Protein AF-A0A2B7YBR6-F1 (afdb_monomer_lite)

Radius of gyration: 15.15 Å; chains: 1; bounding box: 40×46×30 Å

Sequence (159 aa):
MTVWESLKPWLDKRSRRIELYAQDIPYWDSDKEVLHKNGITFLDETEALLKVDSETVVISVYSEELPVHEIISEIARPGLLIWDRVADPIYRNPWATPRVKAMIEEYYIKVKEGLRISDSEAFQDIAIYVRKDILFPPYFYQRLVTWFTPSRGGLKRPQ

pLDDT: mean 72.09, std 16.15, range [34.22, 92.19]

Organism: NCBI:txid1447875

Secondary structure (DSSP, 8-state):
--HHHHHHHHHSSSSS--EEEEE--S--HHHHHHHHHTTEEEE-HHHHHHT-STTEEEEE-S--SS-HHHHHHHHT--SEEEEE-TT-TTS--TT--HHHHHHHHHHEEEEEEEE-SSSSGGG-SEEEEEETTS-S-STT--EEEEE----SS--PPP-

Structure (mmCIF, N/CA/C/O backbone):
data_AF-A0A2B7YBR6-F1
#
_entry.id   AF-A0A2B7YBR6-F1
#
loop_
_atom_site.group_PDB
_atom_site.id
_atom_site.type_symbol
_atom_site.label_atom_id
_atom_site.label_alt_id
_atom_site.label_comp_id
_atom_site.label_asym_id
_atom_site.label_entity_id
_atom_site.label_seq_id
_atom_site.pdbx_PDB_ins_code
_atom_site.Cartn_x
_atom_site.Cartn_y
_atom_site.Cartn_z
_atom_site.occupancy
_atom_site.B_iso_or_equiv
_atom_site.auth_seq_id
_atom_site.auth_comp_id
_atom_site.auth_asym_id
_atom_site.auth_atom_id
_atom_site.pdbx_PDB_model_num
ATOM 1 N N . MET A 1 1 ? -6.593 20.009 -5.360 1.00 37.56 1 MET A N 1
ATOM 2 C CA . MET A 1 1 ? -7.268 18.718 -5.586 1.00 37.56 1 MET A CA 1
ATOM 3 C C . MET A 1 1 ? -6.598 17.695 -4.685 1.00 37.56 1 MET A C 1
ATOM 5 O O . MET A 1 1 ? -5.372 17.650 -4.686 1.00 37.56 1 MET A O 1
ATOM 9 N N . THR A 1 2 ? -7.343 16.978 -3.846 1.00 44.38 2 THR A N 1
ATOM 10 C CA . THR A 1 2 ? -6.768 15.981 -2.919 1.00 44.38 2 THR A CA 1
ATOM 11 C C . THR A 1 2 ? -6.652 14.613 -3.594 1.00 44.38 2 THR A C 1
ATOM 13 O O . THR A 1 2 ? -7.372 14.314 -4.548 1.00 44.38 2 THR A O 1
ATOM 16 N N . VAL A 1 3 ? -5.760 13.750 -3.090 1.00 46.59 3 VAL A N 1
ATOM 17 C CA . VAL A 1 3 ? -5.631 12.356 -3.561 1.00 46.59 3 VAL A CA 1
ATOM 18 C C . VAL A 1 3 ? -6.988 11.639 -3.529 1.00 46.59 3 VAL A C 1
ATOM 20 O O . VAL A 1 3 ? -7.339 10.916 -4.459 1.00 46.59 3 VAL A O 1
ATOM 23 N N . TRP A 1 4 ? -7.800 11.930 -2.511 1.00 54.91 4 TRP A N 1
ATOM 24 C CA . TRP A 1 4 ? -9.155 11.412 -2.366 1.00 54.91 4 TRP A CA 1
ATOM 25 C C . TRP A 1 4 ? -10.081 11.759 -3.544 1.00 54.91 4 TRP A C 1
ATOM 27 O O . TRP A 1 4 ? -10.767 10.884 -4.073 1.00 54.91 4 TRP A O 1
ATOM 37 N N . GLU A 1 5 ? -10.072 13.011 -4.007 1.00 56.12 5 GLU A N 1
ATOM 38 C CA . GLU A 1 5 ? -10.899 13.450 -5.143 1.00 56.12 5 GLU A CA 1
ATOM 39 C C . GLU A 1 5 ? -10.538 12.708 -6.437 1.00 56.12 5 GLU A C 1
ATOM 41 O O . GLU A 1 5 ? -11.418 12.409 -7.245 1.00 56.12 5 GLU A O 1
ATOM 46 N N . SER A 1 6 ? -9.263 12.341 -6.597 1.00 52.66 6 SER A N 1
ATOM 47 C CA . SER A 1 6 ? -8.775 11.562 -7.743 1.00 52.66 6 SER A CA 1
ATOM 48 C C . SER A 1 6 ? -9.157 10.079 -7.665 1.00 52.66 6 SER A C 1
ATOM 50 O O . SER A 1 6 ? -9.336 9.427 -8.697 1.00 52.66 6 SER A O 1
ATOM 52 N N . LEU A 1 7 ? -9.302 9.537 -6.451 1.00 54.34 7 LEU A N 1
ATOM 53 C CA . LEU A 1 7 ? -9.647 8.132 -6.211 1.00 54.34 7 LEU A CA 1
ATOM 54 C C . LEU A 1 7 ? -11.158 7.874 -6.240 1.00 54.34 7 LEU A C 1
ATOM 56 O O . LEU A 1 7 ? -11.584 6.784 -6.618 1.00 54.34 7 LEU A O 1
ATOM 60 N N . LYS A 1 8 ? -11.981 8.875 -5.912 1.00 62.06 8 LYS A N 1
ATOM 61 C CA . LYS A 1 8 ? -13.444 8.750 -5.815 1.00 62.06 8 LYS A CA 1
ATOM 62 C C . LYS A 1 8 ? -14.115 8.053 -7.019 1.00 62.06 8 LYS A C 1
ATOM 64 O O . LYS A 1 8 ? -14.909 7.143 -6.781 1.00 62.06 8 LYS A O 1
ATOM 69 N N . PRO A 1 9 ? -13.788 8.358 -8.294 1.00 61.75 9 PRO A N 1
ATOM 70 C CA . PRO A 1 9 ? -14.415 7.692 -9.445 1.00 61.75 9 PRO A CA 1
ATOM 71 C C . PRO A 1 9 ? -14.152 6.180 -9.532 1.00 61.75 9 PRO A C 1
ATOM 73 O O . PRO A 1 9 ? -14.904 5.463 -10.196 1.00 61.75 9 PRO A O 1
ATOM 76 N N . TRP A 1 10 ? -13.085 5.704 -8.885 1.00 52.62 10 TRP A N 1
ATOM 77 C CA . TRP A 1 10 ? -12.694 4.296 -8.840 1.00 52.62 10 TRP A CA 1
ATOM 78 C C . TRP A 1 10 ? -13.398 3.534 -7.711 1.00 52.62 10 TRP A C 1
ATOM 80 O O . TRP A 1 10 ? -13.598 2.330 -7.838 1.00 52.62 10 TRP A O 1
ATOM 90 N N . LEU A 1 11 ? -13.813 4.231 -6.647 1.00 58.50 11 LEU A N 1
ATOM 91 C CA . LEU A 1 11 ? -14.411 3.639 -5.443 1.00 58.50 11 LEU A CA 1
ATOM 92 C C . LEU A 1 11 ? -15.951 3.631 -5.464 1.00 58.50 11 LEU A C 1
ATOM 94 O O . LEU A 1 11 ? -16.569 2.778 -4.837 1.00 58.50 11 LEU A O 1
ATOM 98 N N . ASP A 1 12 ? -16.584 4.539 -6.213 1.00 56.09 12 ASP A N 1
ATOM 99 C CA . ASP A 1 12 ? -18.044 4.761 -6.181 1.00 56.09 12 ASP A CA 1
ATOM 100 C C . ASP A 1 12 ? -18.861 3.746 -7.027 1.00 56.09 12 ASP A C 1
ATOM 102 O O . ASP A 1 12 ? -20.092 3.711 -7.004 1.00 56.09 12 ASP A O 1
ATOM 106 N N . LYS A 1 13 ? -18.201 2.876 -7.807 1.00 47.50 13 LYS A N 1
ATOM 107 C CA . LYS A 1 13 ? -18.870 1.929 -8.723 1.00 47.50 13 LYS A CA 1
ATOM 108 C C . L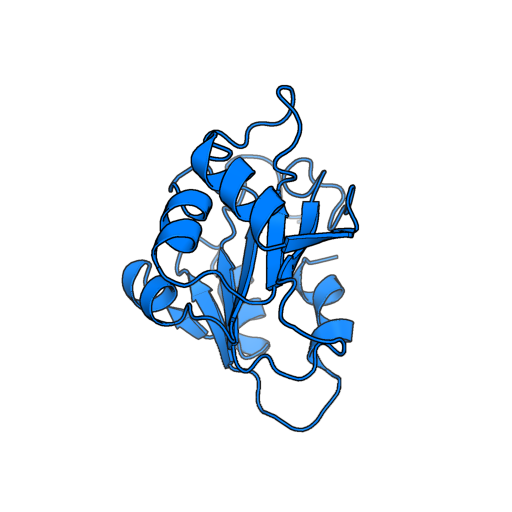YS A 1 13 ? -19.042 0.519 -8.118 1.00 47.50 13 LYS A C 1
ATOM 110 O O . LYS A 1 13 ? -18.340 -0.402 -8.517 1.00 47.50 13 LYS A O 1
ATOM 115 N N . ARG A 1 14 ? -20.133 0.347 -7.346 1.00 49.69 14 ARG A N 1
ATOM 116 C CA . ARG A 1 14 ? -20.987 -0.872 -7.172 1.00 49.69 14 ARG A CA 1
ATOM 117 C C . ARG A 1 14 ? -20.827 -1.779 -5.918 1.00 49.69 14 ARG A C 1
ATOM 119 O O . ARG A 1 14 ? -19.840 -2.468 -5.717 1.00 49.69 14 ARG A O 1
ATOM 126 N N . SER A 1 15 ? -21.944 -1.848 -5.176 1.00 45.00 15 SER A N 1
ATOM 127 C CA . SER A 1 15 ? -22.597 -2.929 -4.387 1.00 45.00 15 SER A CA 1
ATOM 128 C C . SER A 1 15 ? -21.862 -3.838 -3.385 1.00 45.00 15 SER A C 1
ATOM 130 O O . SER A 1 15 ? -22.545 -4.640 -2.746 1.00 45.00 15 SER A O 1
ATOM 132 N N . ARG A 1 16 ? -20.552 -3.731 -3.162 1.00 56.06 16 ARG A N 1
ATOM 133 C CA . ARG A 1 16 ? -19.922 -4.254 -1.932 1.00 56.06 16 ARG A CA 1
ATOM 134 C C . ARG A 1 16 ? -19.317 -3.085 -1.171 1.00 56.06 16 ARG A C 1
ATOM 136 O O . ARG A 1 16 ? -18.679 -2.231 -1.774 1.00 56.06 16 ARG A O 1
ATOM 143 N N . ARG A 1 17 ? -19.579 -3.003 0.138 1.00 67.94 17 ARG A N 1
ATOM 144 C CA . ARG A 1 17 ? -18.935 -2.002 0.998 1.00 67.94 17 ARG A CA 1
ATOM 145 C C . ARG A 1 17 ? -17.442 -2.317 1.002 1.00 67.94 17 ARG A C 1
ATOM 147 O O . ARG A 1 17 ? -17.049 -3.308 1.602 1.00 67.94 17 ARG A O 1
ATOM 154 N N . ILE A 1 18 ? -16.658 -1.523 0.280 1.00 76.25 18 ILE A N 1
ATOM 155 C CA . ILE A 1 18 ? -15.201 -1.587 0.344 1.00 76.25 18 ILE A CA 1
ATOM 156 C C . ILE A 1 18 ? -14.807 -1.017 1.705 1.00 76.25 18 ILE A C 1
ATOM 158 O O . ILE A 1 18 ? -15.218 0.091 2.052 1.00 76.25 18 ILE A O 1
ATOM 162 N N . GLU A 1 19 ? -14.047 -1.777 2.481 1.00 86.38 19 GLU A N 1
ATOM 163 C CA . GLU A 1 19 ? -13.460 -1.279 3.720 1.00 86.38 19 GLU A CA 1
ATOM 164 C C . GLU A 1 19 ? -12.257 -0.397 3.373 1.00 86.38 19 GLU A C 1
ATOM 166 O O . GLU A 1 19 ? -11.372 -0.805 2.615 1.00 86.38 19 GLU A O 1
ATOM 171 N N . LEU A 1 20 ? -12.240 0.829 3.896 1.00 87.75 20 LEU A N 1
ATOM 172 C CA . LEU A 1 20 ? -11.208 1.817 3.601 1.00 87.75 20 LEU A CA 1
ATOM 173 C C . LEU A 1 20 ? -10.379 2.074 4.857 1.00 87.75 20 LEU A C 1
ATOM 175 O O . LEU A 1 20 ? -10.913 2.516 5.876 1.00 87.75 20 LEU A O 1
ATOM 179 N N . TYR A 1 21 ? -9.077 1.835 4.762 1.00 88.38 21 TYR A N 1
ATOM 180 C CA . TYR A 1 21 ? -8.139 1.971 5.867 1.00 88.38 21 TYR A CA 1
ATOM 181 C C . TYR A 1 21 ? -6.989 2.905 5.509 1.00 88.38 21 TYR A C 1
ATOM 183 O O . TYR A 1 21 ? -6.445 2.831 4.406 1.00 88.38 21 TYR A O 1
ATOM 191 N N . ALA A 1 22 ? -6.584 3.741 6.460 1.00 84.38 22 ALA A N 1
ATOM 192 C CA . ALA A 1 22 ? -5.348 4.512 6.404 1.00 84.38 22 ALA A CA 1
ATOM 193 C C . ALA A 1 22 ? -4.522 4.236 7.659 1.00 84.38 22 ALA A C 1
ATOM 195 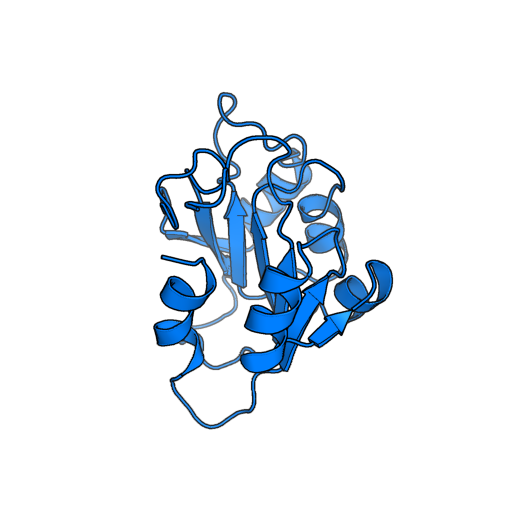O O . ALA A 1 22 ? -5.082 4.131 8.748 1.00 84.38 22 ALA A O 1
ATOM 196 N N . GLN A 1 23 ? -3.201 4.146 7.527 1.00 79.88 23 GLN A N 1
ATOM 197 C CA . GLN A 1 23 ? -2.343 4.139 8.712 1.00 79.88 23 GLN A CA 1
ATOM 198 C C . GLN A 1 23 ? -2.425 5.469 9.459 1.00 79.88 23 GLN A C 1
ATOM 200 O O . GLN A 1 23 ? -2.421 6.518 8.822 1.00 79.88 23 GLN A O 1
ATOM 205 N N . ASP A 1 24 ? -2.435 5.443 10.789 1.00 69.62 24 ASP A N 1
ATOM 206 C CA . ASP A 1 24 ? -2.367 6.630 11.645 1.00 69.62 24 ASP A CA 1
ATOM 207 C C . ASP A 1 24 ? -0.938 7.197 11.732 1.00 69.62 24 ASP A C 1
ATOM 209 O O . ASP A 1 24 ? -0.301 7.259 12.780 1.00 69.62 24 ASP A O 1
ATOM 213 N N . ILE A 1 25 ? -0.412 7.595 10.578 1.00 69.44 25 ILE A N 1
ATOM 214 C CA . ILE A 1 25 ? 0.778 8.445 10.453 1.00 69.44 25 ILE A CA 1
ATOM 215 C C . ILE A 1 25 ? 0.449 9.872 10.948 1.00 69.44 25 ILE A C 1
ATOM 217 O O . ILE A 1 25 ? -0.732 10.199 11.118 1.00 69.44 25 ILE A O 1
ATOM 221 N N . PRO A 1 26 ? 1.433 10.782 11.115 1.00 67.94 26 PRO A N 1
ATOM 222 C CA . PRO A 1 26 ? 1.173 12.175 11.498 1.00 67.94 26 PRO A CA 1
ATOM 223 C C . PRO A 1 26 ? 0.507 12.997 10.373 1.00 67.94 26 PRO A C 1
ATOM 225 O O . PRO A 1 26 ? 1.073 13.957 9.852 1.00 67.94 26 PRO A O 1
ATOM 228 N N . TYR A 1 27 ? -0.719 12.633 9.995 1.00 66.00 27 TYR A N 1
ATOM 229 C CA . TYR A 1 27 ? -1.635 13.497 9.262 1.00 66.00 27 TYR A CA 1
ATOM 230 C C . TYR A 1 27 ? -1.975 14.719 10.109 1.00 66.00 27 TYR A C 1
ATOM 232 O O . TYR A 1 27 ? -2.108 14.627 11.332 1.00 66.00 27 TYR A O 1
ATOM 240 N N . TRP A 1 28 ? -2.203 15.853 9.450 1.00 71.81 28 TRP A N 1
ATOM 241 C CA . TRP A 1 28 ? -2.801 16.998 10.122 1.00 71.81 28 TRP A CA 1
ATOM 242 C C . TRP A 1 28 ? -4.227 16.648 10.553 1.00 71.81 28 TRP A C 1
ATOM 244 O O . TRP A 1 28 ? -4.935 15.953 9.825 1.00 71.81 28 TRP A O 1
ATOM 254 N N . ASP A 1 29 ? -4.695 17.192 11.678 1.00 77.19 29 ASP A N 1
ATOM 255 C CA . ASP A 1 29 ? -6.064 16.950 12.165 1.00 77.19 29 ASP A CA 1
ATOM 256 C C . ASP A 1 29 ? -7.133 17.260 11.104 1.00 77.19 29 ASP A C 1
ATOM 258 O O . ASP A 1 29 ? -8.130 16.553 10.986 1.00 77.19 29 ASP A O 1
ATOM 262 N N . SER A 1 30 ? -6.886 18.268 10.260 1.00 73.94 30 SER A N 1
ATOM 263 C CA . SER A 1 30 ? -7.747 18.601 9.120 1.00 73.94 30 SER A CA 1
ATOM 264 C C . SER A 1 30 ? -7.798 17.501 8.057 1.00 73.94 30 SER A C 1
ATOM 266 O O . SER A 1 30 ? -8.855 17.256 7.483 1.00 73.94 30 SER A O 1
ATOM 268 N N . ASP A 1 31 ? -6.676 16.829 7.792 1.00 73.06 31 ASP A N 1
ATOM 269 C CA . ASP A 1 31 ? -6.631 15.706 6.854 1.00 73.06 31 ASP A CA 1
ATOM 270 C C . ASP A 1 31 ? -7.341 14.496 7.468 1.00 73.06 31 ASP A C 1
ATOM 272 O O . ASP A 1 31 ? -8.145 13.850 6.796 1.00 73.06 31 ASP A O 1
ATOM 276 N N . LYS A 1 32 ? -7.130 14.246 8.771 1.00 77.38 32 LYS A N 1
ATOM 277 C CA . LYS A 1 32 ? -7.841 13.197 9.514 1.00 77.38 32 LYS A CA 1
ATOM 278 C C . LYS A 1 32 ? -9.353 13.391 9.460 1.00 77.38 32 LYS A C 1
ATOM 280 O O . LYS A 1 32 ? -10.083 12.449 9.161 1.00 77.38 32 LYS A O 1
ATOM 285 N N . GLU A 1 33 ? -9.825 14.617 9.674 1.00 80.06 33 GLU A N 1
ATOM 286 C CA . GLU A 1 33 ? -11.247 14.952 9.616 1.00 80.06 33 GLU A CA 1
ATOM 287 C C . GLU A 1 33 ? -11.839 14.706 8.218 1.00 80.06 33 GLU A C 1
ATOM 289 O O . GLU A 1 33 ? -12.920 14.123 8.093 1.00 80.06 33 GLU A O 1
ATOM 294 N N . VAL A 1 34 ? -11.134 15.112 7.156 1.00 78.00 34 VAL A N 1
ATOM 295 C CA . VAL A 1 34 ? -11.575 14.888 5.771 1.00 78.00 34 VAL A CA 1
ATOM 296 C C . VAL A 1 34 ? -11.629 13.397 5.445 1.00 78.00 34 VAL A C 1
ATOM 298 O O . VAL A 1 34 ? -12.630 12.935 4.898 1.00 78.00 34 VAL A O 1
ATOM 301 N N . LEU A 1 35 ? -10.592 12.632 5.787 1.00 80.50 35 LEU A N 1
ATOM 302 C CA . LEU A 1 35 ? -10.534 11.193 5.521 1.00 80.50 35 LEU A CA 1
ATOM 303 C C . LEU A 1 35 ? -11.630 10.444 6.301 1.00 80.50 35 LEU A C 1
ATOM 305 O O . LEU A 1 35 ? -12.362 9.643 5.716 1.00 80.50 35 LEU A O 1
ATOM 309 N N . HIS A 1 36 ? -11.836 10.783 7.577 1.00 82.94 36 HIS A N 1
ATOM 310 C CA . HIS A 1 36 ? -12.888 10.196 8.408 1.00 82.94 36 HIS A CA 1
ATOM 311 C C . HIS A 1 36 ? -14.296 10.487 7.860 1.00 82.94 36 HIS A C 1
ATOM 313 O O . HIS A 1 36 ? -15.122 9.581 7.747 1.00 82.94 36 HIS A O 1
ATOM 319 N N . LYS A 1 37 ? -14.578 11.731 7.434 1.00 82.06 37 LYS A N 1
ATOM 320 C CA . LYS A 1 37 ? -15.857 12.099 6.782 1.00 82.06 37 LYS A CA 1
ATOM 321 C C . LYS A 1 37 ? -16.140 11.296 5.511 1.00 82.06 37 LYS A C 1
ATOM 323 O O . LYS A 1 37 ? -17.291 11.192 5.097 1.00 82.06 37 LYS A O 1
ATOM 328 N N . ASN A 1 38 ? -15.102 10.736 4.901 1.00 80.38 38 ASN A N 1
ATOM 329 C CA . ASN A 1 38 ? -15.179 9.926 3.696 1.00 80.38 38 ASN A CA 1
ATOM 330 C C . ASN A 1 38 ? -15.155 8.410 3.972 1.00 80.38 38 ASN A C 1
ATOM 332 O O . ASN A 1 38 ? -15.020 7.619 3.041 1.00 80.38 38 ASN A O 1
ATOM 336 N N . GLY A 1 39 ? -15.334 7.995 5.231 1.00 84.56 39 GLY A N 1
ATOM 337 C CA . GLY A 1 39 ? -15.473 6.588 5.614 1.00 84.56 39 GLY A CA 1
ATOM 338 C C . GLY A 1 39 ? -14.151 5.830 5.744 1.00 84.56 39 GLY A C 1
ATOM 339 O O . GLY A 1 39 ? -14.167 4.602 5.789 1.00 84.56 39 GLY A O 1
ATOM 340 N N . ILE A 1 40 ? -13.019 6.537 5.800 1.00 84.94 40 ILE A N 1
ATOM 341 C CA . ILE A 1 40 ? -11.709 5.931 6.040 1.00 84.94 40 ILE A CA 1
ATOM 342 C C . ILE A 1 40 ? -11.516 5.735 7.540 1.00 84.94 40 ILE A C 1
ATOM 344 O O . ILE A 1 40 ? -11.648 6.672 8.327 1.00 84.94 40 ILE A O 1
ATOM 348 N N . THR A 1 41 ? -11.178 4.508 7.919 1.00 88.81 41 THR A N 1
ATOM 349 C CA . THR A 1 41 ? -10.821 4.146 9.290 1.00 88.81 41 THR A CA 1
ATOM 350 C C . THR A 1 41 ? -9.310 4.235 9.461 1.00 88.81 41 THR A C 1
ATOM 352 O O . THR A 1 41 ? -8.559 3.644 8.684 1.00 88.81 41 THR A O 1
ATOM 355 N N . PHE A 1 42 ? -8.864 4.974 10.475 1.00 85.94 42 PHE A N 1
ATOM 356 C CA . PHE A 1 42 ? -7.456 5.009 10.855 1.00 85.94 42 PHE A CA 1
ATOM 357 C C . PHE A 1 42 ? -7.113 3.774 11.677 1.00 85.94 42 PHE A C 1
ATOM 359 O O . PHE A 1 42 ? -7.839 3.440 12.611 1.00 85.94 42 PHE A O 1
ATOM 366 N N . LEU A 1 43 ? -6.031 3.105 11.301 1.00 86.00 43 LEU A N 1
ATOM 367 C CA . LEU A 1 43 ? -5.483 1.948 11.997 1.00 86.00 43 LEU A CA 1
ATOM 368 C C . LEU A 1 43 ? -4.066 2.267 12.444 1.00 86.00 43 LEU A C 1
ATOM 370 O O . LEU A 1 43 ? -3.360 3.013 11.758 1.00 86.00 43 LEU A O 1
ATOM 374 N N . ASP A 1 44 ? -3.626 1.673 13.549 1.00 82.31 44 ASP A N 1
ATOM 375 C CA . ASP A 1 44 ? -2.204 1.718 13.865 1.00 82.31 44 ASP A CA 1
ATOM 376 C C . ASP A 1 44 ? -1.371 0.989 12.790 1.00 82.31 44 ASP A C 1
ATOM 378 O O . ASP A 1 44 ? -1.889 0.310 11.891 1.00 82.31 44 ASP A O 1
ATOM 382 N N . GLU A 1 45 ? -0.051 1.172 12.846 1.00 74.69 45 GLU A N 1
ATOM 383 C CA . GLU A 1 45 ? 0.856 0.651 11.826 1.00 74.69 45 GLU A CA 1
ATOM 384 C C . GLU A 1 45 ? 0.733 -0.872 11.648 1.00 74.69 45 GLU A C 1
ATOM 386 O O . GLU A 1 45 ? 0.710 -1.371 10.518 1.00 74.69 45 GLU A O 1
ATOM 391 N N . THR A 1 46 ? 0.596 -1.598 12.760 1.00 80.12 46 THR A N 1
ATOM 392 C CA . THR A 1 46 ? 0.560 -3.063 12.783 1.00 80.12 46 THR A CA 1
ATOM 393 C C . THR A 1 46 ? -0.804 -3.574 12.328 1.00 80.12 46 THR A C 1
ATOM 395 O O . THR A 1 46 ? -0.888 -4.495 11.516 1.00 80.12 46 THR A O 1
ATOM 398 N N . GLU A 1 47 ? -1.883 -2.945 12.785 1.00 85.62 47 GLU A N 1
ATOM 399 C CA . GLU A 1 47 ? -3.252 -3.257 12.390 1.00 85.62 47 GLU A CA 1
ATOM 400 C C . GLU A 1 47 ? -3.472 -3.072 10.887 1.00 85.62 47 GLU A C 1
ATOM 402 O O . GLU A 1 47 ? -4.108 -3.915 10.250 1.00 85.62 47 GLU A O 1
ATOM 407 N N . ALA A 1 48 ? -2.912 -2.015 10.291 1.00 84.44 48 ALA A N 1
ATOM 408 C CA . ALA A 1 48 ? -3.016 -1.787 8.853 1.00 84.44 48 ALA A CA 1
ATOM 409 C C . ALA A 1 48 ? -2.353 -2.906 8.036 1.00 84.44 48 ALA A C 1
ATOM 411 O O . ALA A 1 48 ? -2.912 -3.335 7.024 1.00 84.44 48 ALA A O 1
ATOM 412 N N . LEU A 1 49 ? -1.204 -3.423 8.488 1.00 85.31 49 LEU A N 1
ATOM 413 C CA . LEU A 1 49 ? -0.531 -4.556 7.845 1.00 85.31 49 LEU A CA 1
ATOM 414 C C . LEU A 1 49 ? -1.371 -5.838 7.926 1.00 85.31 49 LEU A C 1
ATOM 416 O O . LEU A 1 49 ? -1.453 -6.573 6.945 1.00 85.31 49 LEU A O 1
ATOM 420 N N . LEU A 1 50 ? -2.070 -6.068 9.043 1.00 89.06 50 LEU A N 1
ATOM 421 C CA . LEU A 1 50 ? -2.970 -7.219 9.210 1.00 89.06 50 LEU A CA 1
ATOM 422 C C . LEU A 1 50 ? -4.196 -7.179 8.283 1.00 89.06 50 LEU A C 1
ATOM 424 O O . LEU A 1 50 ? -4.843 -8.204 8.074 1.00 89.06 50 LEU A O 1
ATOM 428 N N . LYS A 1 51 ? -4.534 -6.014 7.717 1.00 89.94 51 LYS A N 1
ATOM 429 C CA . LYS A 1 51 ? -5.618 -5.869 6.730 1.00 89.94 51 LYS A CA 1
ATOM 430 C C . LYS A 1 51 ? -5.177 -6.132 5.293 1.00 89.94 51 LYS A C 1
ATOM 432 O O . LYS A 1 51 ? -6.027 -6.131 4.395 1.00 89.94 51 LYS A O 1
ATOM 437 N N . VAL A 1 52 ? -3.889 -6.355 5.050 1.00 89.56 52 VAL A N 1
ATOM 438 C CA . VAL A 1 52 ? -3.365 -6.639 3.714 1.00 89.56 52 VAL A CA 1
ATOM 439 C C . VAL A 1 52 ? -3.437 -8.133 3.432 1.00 89.56 52 VAL A C 1
ATOM 441 O O . VAL A 1 52 ? -2.815 -8.933 4.121 1.00 89.56 52 VAL A O 1
ATOM 444 N N . ASP A 1 53 ? -4.149 -8.506 2.374 1.00 90.00 53 ASP A N 1
ATOM 445 C CA . ASP A 1 53 ? -4.071 -9.839 1.785 1.00 90.00 53 ASP A CA 1
ATOM 446 C C . ASP A 1 53 ? -4.205 -9.777 0.256 1.00 90.00 53 ASP A C 1
ATOM 448 O O . ASP A 1 53 ? -4.107 -8.715 -0.367 1.00 90.00 53 ASP A O 1
ATOM 452 N N . SER A 1 54 ? -4.418 -10.936 -0.361 1.00 88.38 54 SER A N 1
ATOM 453 C CA . SER A 1 54 ? -4.536 -11.082 -1.804 1.00 88.38 54 SER A CA 1
ATOM 454 C C . SER A 1 54 ? -5.727 -10.347 -2.438 1.00 88.38 54 SER A C 1
ATOM 456 O O . SER A 1 54 ? -5.690 -10.127 -3.649 1.00 88.38 54 SER A O 1
ATOM 458 N N . GLU A 1 55 ? -6.758 -9.978 -1.669 1.00 86.12 55 GLU A N 1
ATOM 459 C CA . GLU A 1 55 ? -7.961 -9.248 -2.112 1.00 86.12 55 GLU A CA 1
ATOM 460 C C . GLU A 1 55 ? -7.941 -7.763 -1.707 1.00 86.12 55 GLU A C 1
ATOM 462 O O . GLU A 1 55 ? -8.955 -7.059 -1.802 1.00 86.12 55 GLU A O 1
ATOM 467 N N . THR A 1 56 ? -6.783 -7.268 -1.273 1.00 88.62 56 THR A N 1
ATOM 468 C CA . THR A 1 56 ? -6.579 -5.868 -0.910 1.00 88.62 56 THR A CA 1
ATOM 469 C C . THR A 1 56 ? -6.040 -5.061 -2.094 1.00 88.62 56 THR A C 1
ATOM 471 O O . THR A 1 56 ? -5.210 -5.530 -2.878 1.00 88.62 56 THR A O 1
ATOM 474 N N . VAL A 1 57 ? -6.492 -3.811 -2.201 1.00 89.00 57 VAL A N 1
ATOM 475 C CA . VAL A 1 57 ? -5.795 -2.750 -2.931 1.00 89.00 57 VAL A CA 1
ATOM 476 C C . VAL A 1 57 ? -4.882 -2.020 -1.959 1.00 89.00 57 VAL A C 1
ATOM 478 O O . VAL A 1 57 ? -5.337 -1.517 -0.933 1.00 89.00 57 VAL A O 1
ATOM 481 N N . VAL A 1 58 ? -3.602 -1.925 -2.296 1.00 89.06 58 VAL A N 1
ATOM 482 C CA . VAL A 1 58 ? -2.620 -1.181 -1.509 1.00 89.06 58 VAL A CA 1
ATOM 483 C C . VAL A 1 58 ? -2.230 0.085 -2.251 1.00 89.06 58 VAL A C 1
ATOM 485 O O . VAL A 1 58 ? -1.765 0.026 -3.388 1.00 89.06 58 VAL A O 1
ATOM 488 N N . ILE A 1 59 ? -2.346 1.224 -1.575 1.00 86.12 59 ILE A N 1
ATOM 489 C CA . ILE A 1 59 ? -1.764 2.492 -2.015 1.00 86.12 59 ILE A CA 1
ATOM 490 C C . ILE A 1 59 ? -0.605 2.806 -1.079 1.00 86.12 59 ILE A C 1
ATOM 492 O O . ILE A 1 59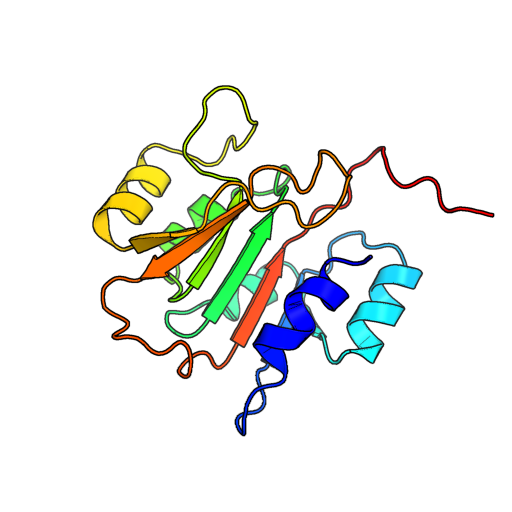 ? -0.810 2.930 0.118 1.00 86.12 59 ILE A O 1
ATOM 496 N N . SER A 1 60 ? 0.613 2.910 -1.594 1.00 82.00 60 SER A N 1
ATOM 497 C CA . SER A 1 60 ? 1.782 3.273 -0.789 1.00 82.00 60 SER A CA 1
ATOM 498 C C . SER A 1 60 ? 2.703 4.145 -1.617 1.00 82.00 60 SER A C 1
ATOM 500 O O . SER A 1 60 ? 3.457 3.649 -2.454 1.00 82.00 60 SER A O 1
ATOM 502 N N . VAL A 1 61 ? 2.581 5.449 -1.403 1.00 75.62 61 VAL A N 1
ATOM 503 C CA . VAL A 1 61 ? 3.325 6.476 -2.131 1.00 75.62 61 VAL A CA 1
ATOM 504 C C . VAL A 1 61 ? 4.045 7.373 -1.139 1.00 75.62 61 VAL A C 1
ATOM 506 O O . VAL A 1 61 ? 3.495 7.718 -0.090 1.00 75.62 61 VAL A O 1
ATOM 509 N N . TYR A 1 62 ? 5.275 7.739 -1.483 1.00 69.38 62 TYR A N 1
ATOM 510 C CA . TYR A 1 62 ? 6.162 8.551 -0.662 1.00 69.38 62 TYR A CA 1
ATOM 511 C C . TYR A 1 62 ? 6.478 7.911 0.706 1.00 69.38 62 TYR A C 1
ATOM 513 O O . TYR A 1 62 ? 6.458 8.575 1.736 1.00 69.38 62 TYR A O 1
ATOM 521 N N . SER A 1 63 ? 6.747 6.602 0.749 1.00 61.88 63 SER A N 1
ATOM 522 C CA . SER A 1 63 ? 7.037 5.890 2.005 1.00 61.88 63 SER A CA 1
ATOM 523 C C . SER A 1 63 ? 8.543 5.870 2.307 1.00 61.88 63 SER A C 1
ATOM 525 O O . SER A 1 63 ? 9.250 4.927 1.961 1.00 61.88 63 SER A O 1
ATOM 527 N N . GLU A 1 64 ? 9.061 6.939 2.923 1.00 60.28 64 GLU A N 1
ATOM 528 C CA . GLU A 1 64 ? 10.483 7.018 3.319 1.00 60.28 64 GLU A CA 1
ATOM 529 C C . GLU A 1 64 ? 10.758 6.369 4.686 1.00 60.28 64 GLU A C 1
ATOM 531 O O . GLU A 1 64 ? 11.853 5.859 4.914 1.00 60.28 64 GLU A O 1
ATOM 536 N N . GLU A 1 65 ? 9.777 6.371 5.593 1.00 62.66 65 GLU A N 1
ATOM 537 C CA . GLU A 1 65 ? 9.997 6.008 7.002 1.00 62.66 65 GLU A CA 1
ATOM 538 C C . GLU A 1 65 ? 9.986 4.489 7.255 1.00 62.66 65 GLU A C 1
ATOM 540 O O . GLU A 1 65 ? 10.577 4.030 8.232 1.00 62.66 65 GLU A O 1
ATOM 545 N N . LEU A 1 66 ? 9.365 3.699 6.371 1.00 70.25 66 LEU A N 1
ATOM 546 C CA . LEU A 1 66 ? 9.186 2.254 6.540 1.00 70.25 66 LEU A CA 1
ATOM 547 C C . LEU A 1 66 ? 9.344 1.504 5.209 1.00 70.25 66 LEU A C 1
ATOM 549 O O . LEU A 1 66 ? 8.895 2.007 4.177 1.00 70.25 66 LEU A O 1
ATOM 553 N N . PRO A 1 67 ? 9.890 0.272 5.211 1.00 79.81 67 PRO A N 1
ATOM 554 C CA . PRO A 1 67 ? 10.030 -0.566 4.021 1.00 79.81 67 PRO A CA 1
ATOM 555 C C . PRO A 1 67 ? 8.698 -1.211 3.610 1.00 79.81 67 PRO A C 1
ATOM 557 O O . PRO A 1 67 ? 8.604 -2.426 3.439 1.00 79.81 67 PRO A O 1
ATOM 560 N N . VAL A 1 68 ? 7.639 -0.410 3.458 1.00 80.50 68 VAL A N 1
ATOM 561 C CA . VAL A 1 68 ? 6.266 -0.885 3.220 1.00 80.50 68 VAL A CA 1
ATOM 562 C C . VAL A 1 68 ? 6.200 -1.802 2.001 1.00 80.50 68 VAL A C 1
ATOM 564 O O . VAL A 1 68 ? 5.537 -2.835 2.040 1.00 80.50 68 VAL A O 1
ATOM 567 N N . HIS A 1 69 ? 6.927 -1.476 0.931 1.00 84.19 69 HIS A N 1
ATOM 568 C CA . HIS A 1 69 ? 6.950 -2.299 -0.281 1.00 84.19 69 HIS A CA 1
ATOM 569 C C . HIS A 1 69 ? 7.599 -3.665 -0.046 1.00 84.19 69 HIS A C 1
ATOM 571 O O . HIS A 1 69 ? 7.098 -4.663 -0.565 1.00 84.19 69 HIS A O 1
ATOM 577 N N . GLU A 1 70 ? 8.655 -3.739 0.772 1.00 84.62 70 GLU A N 1
ATOM 578 C CA . GLU A 1 70 ? 9.270 -5.018 1.142 1.00 84.62 70 GLU A CA 1
ATOM 579 C C . GLU A 1 70 ? 8.337 -5.835 2.032 1.00 84.62 70 GLU A C 1
ATOM 581 O O . GLU A 1 70 ? 8.072 -6.996 1.729 1.00 84.62 70 GLU A O 1
ATOM 586 N N . ILE A 1 71 ? 7.766 -5.227 3.075 1.00 86.25 71 ILE A N 1
ATOM 587 C CA . ILE A 1 71 ? 6.842 -5.910 3.990 1.00 86.25 71 ILE A CA 1
ATOM 588 C C . ILE A 1 71 ? 5.652 -6.477 3.209 1.00 86.25 71 ILE A C 1
ATOM 590 O O . ILE A 1 71 ? 5.338 -7.659 3.319 1.00 86.25 71 ILE A O 1
ATOM 594 N N . ILE A 1 72 ? 5.020 -5.665 2.358 1.00 86.94 72 ILE A N 1
ATOM 595 C CA . ILE A 1 72 ? 3.861 -6.080 1.558 1.00 86.94 72 ILE A CA 1
ATOM 596 C C . ILE A 1 72 ? 4.224 -7.190 0.563 1.00 86.94 72 ILE A C 1
ATOM 598 O O . ILE A 1 72 ? 3.408 -8.090 0.319 1.00 86.94 72 ILE A O 1
ATOM 602 N N . SER A 1 73 ? 5.448 -7.162 0.021 1.00 83.25 73 SER A N 1
ATOM 603 C CA . SER A 1 73 ? 5.949 -8.225 -0.856 1.00 83.25 73 SER A CA 1
ATOM 604 C C . SER A 1 73 ? 6.062 -9.583 -0.157 1.00 83.25 73 SER A C 1
ATOM 606 O O . SER A 1 73 ? 5.872 -10.612 -0.812 1.00 83.25 73 SER A O 1
ATOM 608 N N . GLU A 1 74 ? 6.282 -9.580 1.161 1.00 85.00 74 GLU A N 1
ATOM 609 C CA . GLU A 1 74 ? 6.401 -10.784 1.983 1.00 85.00 74 GLU A CA 1
ATOM 610 C C . GLU A 1 74 ? 5.063 -11.331 2.463 1.00 85.00 74 GLU A C 1
ATOM 612 O O . GLU A 1 74 ? 4.874 -12.546 2.487 1.00 85.00 74 GLU A O 1
ATOM 617 N N . ILE A 1 75 ? 4.140 -10.456 2.865 1.00 87.25 75 ILE A N 1
ATOM 618 C CA . ILE A 1 75 ? 2.970 -10.899 3.635 1.00 87.25 75 ILE A CA 1
ATOM 619 C C . ILE A 1 75 ? 1.800 -11.381 2.772 1.00 87.25 75 ILE A C 1
ATOM 621 O O . ILE A 1 75 ? 1.097 -12.302 3.177 1.00 87.25 75 ILE A O 1
ATOM 625 N N . ALA A 1 76 ? 1.550 -10.766 1.611 1.00 85.00 76 ALA A N 1
ATOM 626 C CA . ALA A 1 76 ? 0.212 -10.854 1.012 1.00 85.00 76 ALA A CA 1
ATOM 627 C C . ALA A 1 76 ? 0.155 -10.889 -0.511 1.00 85.00 76 ALA A C 1
ATOM 629 O O . ALA A 1 76 ? -0.793 -11.450 -1.058 1.00 85.00 76 ALA A O 1
ATOM 630 N N . ARG A 1 77 ? 1.123 -10.263 -1.196 1.00 90.06 77 ARG A N 1
ATOM 631 C CA . ARG A 1 77 ? 1.070 -10.011 -2.650 1.00 90.06 77 ARG A CA 1
ATOM 632 C C . ARG A 1 77 ? -0.323 -9.511 -3.082 1.00 90.06 77 ARG A C 1
ATOM 634 O O . ARG A 1 77 ? -1.052 -10.258 -3.734 1.00 90.06 77 ARG A O 1
ATOM 641 N N . PRO A 1 78 ? -0.714 -8.286 -2.700 1.00 91.12 78 PRO A N 1
ATOM 642 C CA . PRO A 1 78 ? -2.045 -7.732 -2.954 1.00 91.12 78 PRO A CA 1
ATOM 643 C C . PRO A 1 78 ? -2.455 -7.803 -4.421 1.00 91.12 78 PRO A C 1
ATOM 645 O O . PRO A 1 78 ? -1.617 -7.827 -5.312 1.00 91.12 78 PRO A O 1
ATOM 648 N N . GLY A 1 79 ? -3.748 -7.814 -4.722 1.00 88.56 79 GLY A N 1
ATOM 649 C CA . GLY A 1 79 ? -4.138 -7.911 -6.127 1.00 88.56 79 GLY A CA 1
ATOM 650 C C . GLY A 1 79 ? -3.913 -6.622 -6.929 1.00 88.56 79 GLY A C 1
ATOM 651 O O . GLY A 1 79 ? -3.702 -6.684 -8.143 1.00 88.56 79 GLY A O 1
ATOM 652 N N . LEU A 1 80 ? -3.887 -5.462 -6.261 1.00 89.00 80 LEU A N 1
ATOM 653 C CA . LEU A 1 80 ? -3.563 -4.179 -6.885 1.00 89.00 80 LEU A CA 1
ATOM 654 C C . LEU A 1 80 ? -2.616 -3.361 -6.008 1.00 89.00 80 LEU A C 1
ATOM 656 O O . LEU A 1 80 ? -2.856 -3.188 -4.813 1.00 89.00 80 LEU A O 1
ATOM 660 N N . LEU A 1 81 ? -1.573 -2.819 -6.634 1.00 89.00 81 LEU A N 1
ATOM 661 C CA . LEU A 1 81 ? -0.600 -1.925 -6.015 1.00 89.00 81 LEU A CA 1
ATOM 662 C C . LEU A 1 81 ? -0.615 -0.573 -6.734 1.00 89.00 81 LEU A C 1
ATOM 664 O O . LEU A 1 81 ? -0.503 -0.518 -7.959 1.00 89.00 81 LEU A O 1
ATOM 668 N N . ILE A 1 82 ? -0.728 0.513 -5.973 1.00 86.44 82 ILE A N 1
ATOM 669 C CA . ILE A 1 82 ? -0.508 1.890 -6.430 1.00 86.44 82 ILE A CA 1
ATOM 670 C C . ILE A 1 82 ? 0.692 2.426 -5.659 1.00 86.44 82 ILE A C 1
ATOM 672 O O . ILE A 1 82 ? 0.550 2.861 -4.515 1.00 86.44 82 ILE A O 1
ATOM 676 N N . TRP A 1 83 ? 1.870 2.342 -6.268 1.00 85.50 83 TRP A N 1
ATOM 677 C CA . TRP A 1 83 ? 3.153 2.651 -5.631 1.00 85.50 83 TRP A CA 1
ATOM 678 C C . TRP A 1 83 ? 3.933 3.692 -6.426 1.00 85.50 83 TRP A C 1
ATOM 680 O O . TRP A 1 83 ? 3.675 3.886 -7.616 1.00 85.50 83 TRP A O 1
ATOM 690 N N . ASP A 1 84 ? 4.933 4.309 -5.796 1.00 78.75 84 ASP A N 1
ATOM 691 C CA . ASP A 1 84 ? 5.985 5.015 -6.534 1.00 78.75 84 ASP A CA 1
ATOM 692 C C . ASP A 1 84 ? 6.635 4.054 -7.545 1.00 78.75 84 ASP A C 1
ATOM 694 O O . ASP A 1 84 ? 6.817 2.859 -7.270 1.00 78.75 84 ASP A O 1
ATOM 698 N N . ARG A 1 85 ? 6.951 4.538 -8.751 1.00 74.75 85 ARG A N 1
ATOM 699 C CA . ARG A 1 85 ? 7.478 3.696 -9.830 1.00 74.75 85 ARG A CA 1
ATOM 700 C C . ARG A 1 85 ? 8.779 3.019 -9.381 1.00 74.75 85 ARG A C 1
ATOM 702 O O . ARG A 1 85 ? 9.763 3.666 -9.047 1.00 74.75 85 ARG A O 1
ATOM 709 N N . VAL A 1 86 ? 8.815 1.688 -9.460 1.00 66.44 86 VAL A N 1
ATOM 710 C CA . VAL A 1 86 ? 9.919 0.836 -8.964 1.00 66.44 86 VAL A CA 1
ATOM 711 C C . VAL A 1 86 ? 11.118 0.818 -9.948 1.00 66.44 86 VAL A C 1
ATOM 713 O O . VAL A 1 86 ? 11.990 -0.045 -9.881 1.00 66.44 86 VAL A O 1
ATOM 716 N N . ALA A 1 87 ? 11.189 1.7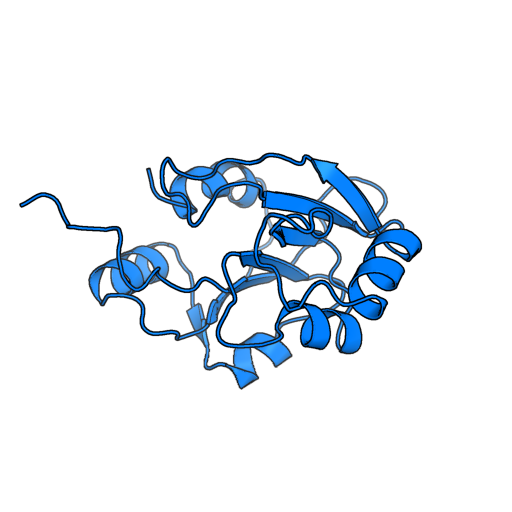54 -10.903 1.00 54.97 87 ALA A N 1
ATOM 717 C CA . ALA A 1 87 ? 11.983 1.588 -12.126 1.00 54.97 87 ALA A CA 1
ATOM 718 C C . ALA A 1 87 ? 13.153 2.565 -12.328 1.00 54.97 87 ALA A C 1
ATOM 720 O O . ALA A 1 87 ? 13.894 2.364 -13.287 1.00 54.97 87 ALA A O 1
ATOM 721 N N . ASP A 1 88 ? 13.359 3.582 -11.486 1.00 48.59 88 ASP A N 1
ATOM 722 C CA . ASP A 1 88 ? 14.325 4.638 -11.821 1.00 48.59 88 ASP A CA 1
ATOM 723 C C . ASP A 1 88 ? 15.351 4.913 -10.711 1.00 48.59 88 ASP A C 1
ATOM 725 O O . ASP A 1 88 ? 14.953 5.235 -9.593 1.00 48.59 88 ASP A O 1
ATOM 729 N N . PRO A 1 89 ? 16.670 4.833 -10.984 1.00 44.38 89 PRO A N 1
ATOM 730 C CA . PRO A 1 89 ? 17.709 5.212 -10.020 1.00 44.38 89 PRO A CA 1
ATOM 731 C C . PRO A 1 89 ? 17.665 6.697 -9.619 1.00 44.38 89 PRO A C 1
ATOM 733 O O . PRO A 1 89 ? 18.334 7.088 -8.666 1.00 44.38 89 PRO A O 1
ATOM 736 N N . ILE A 1 90 ? 16.906 7.523 -10.346 1.00 43.72 90 ILE A N 1
ATOM 737 C CA . ILE A 1 90 ? 16.823 8.974 -10.142 1.00 43.72 90 ILE A CA 1
ATOM 738 C C . ILE A 1 90 ? 15.751 9.351 -9.101 1.00 43.72 90 ILE A C 1
ATOM 740 O O . ILE A 1 90 ? 15.879 10.389 -8.449 1.00 43.72 90 ILE A O 1
ATOM 744 N N . TYR A 1 91 ? 14.740 8.501 -8.876 1.00 48.22 91 TYR A N 1
ATOM 745 C CA . TYR A 1 91 ? 13.659 8.760 -7.921 1.00 48.22 91 TYR A CA 1
ATOM 746 C C . TYR A 1 91 ? 13.735 7.805 -6.721 1.00 48.22 91 TYR A C 1
ATOM 748 O O . TYR A 1 91 ? 13.785 6.585 -6.855 1.00 48.22 91 TYR A O 1
ATOM 756 N N . ARG A 1 92 ? 13.804 8.400 -5.524 1.00 56.19 92 ARG A N 1
ATOM 757 C CA . ARG A 1 92 ? 14.073 7.770 -4.222 1.00 56.19 92 ARG A CA 1
ATOM 758 C C . ARG A 1 92 ? 12.957 6.822 -3.775 1.00 56.19 92 ARG A C 1
ATOM 760 O O . ARG A 1 92 ? 12.196 7.151 -2.875 1.00 56.19 92 ARG A O 1
ATOM 767 N N . ASN A 1 93 ? 12.902 5.619 -4.326 1.00 59.97 93 ASN A N 1
ATOM 768 C CA . ASN A 1 93 ? 12.306 4.502 -3.605 1.00 59.97 93 ASN A CA 1
ATOM 769 C C . ASN A 1 93 ? 13.435 3.603 -3.075 1.00 59.97 93 ASN A C 1
ATOM 771 O O . ASN A 1 93 ? 13.844 2.671 -3.773 1.00 59.97 93 ASN A O 1
ATOM 775 N N . PRO A 1 94 ? 13.984 3.877 -1.871 1.00 61.53 94 PRO A N 1
ATOM 776 C CA . PRO A 1 94 ? 15.049 3.051 -1.295 1.00 61.53 94 PRO A CA 1
ATOM 777 C C . PRO A 1 94 ? 14.603 1.596 -1.076 1.00 61.53 94 PRO A C 1
ATOM 779 O O . PRO A 1 94 ? 15.441 0.704 -0.969 1.00 61.53 94 PRO A O 1
ATOM 782 N N . TRP A 1 95 ? 13.290 1.352 -1.078 1.00 67.31 95 TRP A N 1
ATOM 783 C CA . TRP A 1 95 ? 12.659 0.058 -0.853 1.00 67.31 95 TRP A CA 1
ATOM 784 C C . TRP A 1 95 ? 12.318 -0.688 -2.150 1.00 67.31 95 TRP A C 1
ATOM 786 O O . TRP A 1 95 ? 11.797 -1.800 -2.103 1.00 67.31 95 TRP A O 1
ATOM 796 N N . ALA A 1 96 ? 12.677 -0.142 -3.320 1.00 72.50 96 ALA A N 1
ATOM 797 C CA . ALA A 1 96 ? 12.646 -0.835 -4.612 1.00 72.50 96 ALA A CA 1
ATOM 798 C C . ALA A 1 96 ? 13.810 -1.838 -4.741 1.00 72.50 96 ALA A C 1
ATOM 800 O O . ALA A 1 96 ? 14.610 -1.798 -5.686 1.00 72.50 96 ALA A O 1
ATOM 801 N N . THR A 1 97 ? 13.942 -2.727 -3.760 1.00 81.06 97 THR A N 1
ATOM 802 C CA . THR A 1 97 ? 15.034 -3.696 -3.687 1.00 81.06 97 THR A CA 1
ATOM 803 C C . THR A 1 97 ? 14.928 -4.730 -4.813 1.00 81.06 97 THR A C 1
ATOM 805 O O . THR A 1 97 ? 13.860 -4.892 -5.416 1.00 81.06 97 THR A O 1
ATOM 808 N N . PRO A 1 98 ? 16.015 -5.458 -5.146 1.00 84.62 98 PRO A N 1
ATOM 809 C CA . PRO A 1 98 ? 15.973 -6.497 -6.180 1.00 84.62 98 PRO A CA 1
ATOM 810 C C . PRO A 1 98 ? 14.851 -7.517 -5.962 1.00 84.62 98 PRO A C 1
ATOM 812 O O . PRO A 1 98 ? 14.259 -8.002 -6.921 1.00 84.62 98 PRO A O 1
ATOM 815 N N . ARG A 1 99 ? 14.517 -7.791 -4.697 1.00 83.75 99 ARG A N 1
ATOM 816 C CA . ARG A 1 99 ? 13.427 -8.685 -4.316 1.00 83.75 99 ARG A CA 1
ATOM 817 C C . ARG A 1 99 ? 12.056 -8.126 -4.690 1.00 83.75 99 ARG A C 1
ATOM 819 O O . ARG A 1 99 ? 11.263 -8.835 -5.303 1.00 83.75 99 ARG A O 1
ATOM 826 N N . VAL A 1 100 ? 11.791 -6.860 -4.364 1.00 88.06 100 VAL A N 1
ATOM 827 C CA . VAL A 1 100 ? 10.539 -6.187 -4.740 1.00 88.06 100 VAL A CA 1
ATOM 828 C C . VAL A 1 100 ? 10.414 -6.110 -6.262 1.00 88.06 100 VAL A C 1
ATOM 830 O O . VAL A 1 100 ? 9.354 -6.415 -6.802 1.00 88.06 100 VAL A O 1
ATOM 833 N N . LYS A 1 101 ? 11.506 -5.788 -6.968 1.00 87.62 101 LYS A N 1
ATOM 834 C CA . LYS A 1 101 ? 11.547 -5.778 -8.440 1.00 87.62 101 LYS A CA 1
ATOM 835 C C . LYS A 1 101 ? 11.199 -7.139 -9.034 1.00 87.62 101 LYS A C 1
ATOM 837 O O . LYS A 1 101 ? 10.287 -7.216 -9.850 1.00 87.62 101 LYS A O 1
ATOM 842 N N . ALA A 1 102 ? 11.853 -8.200 -8.564 1.00 88.69 102 ALA A N 1
ATOM 843 C CA . ALA A 1 102 ? 11.576 -9.562 -9.009 1.00 88.69 102 ALA A CA 1
ATOM 844 C C . ALA A 1 102 ? 10.113 -9.955 -8.754 1.00 88.69 102 ALA A C 1
ATOM 846 O O . ALA A 1 102 ? 9.455 -10.493 -9.639 1.00 88.69 102 ALA A O 1
ATOM 847 N N . MET A 1 103 ? 9.569 -9.617 -7.581 1.00 90.50 103 MET A N 1
ATOM 848 C CA . MET A 1 103 ? 8.165 -9.870 -7.248 1.00 90.50 103 MET A CA 1
ATOM 849 C C . MET A 1 103 ? 7.206 -9.143 -8.207 1.00 90.50 103 MET A C 1
ATOM 851 O O . MET A 1 103 ? 6.261 -9.752 -8.711 1.00 90.50 103 MET A O 1
ATOM 855 N N . ILE A 1 104 ? 7.456 -7.868 -8.513 1.00 90.69 104 ILE A N 1
ATOM 856 C CA . ILE A 1 104 ? 6.644 -7.110 -9.474 1.00 90.69 104 ILE A CA 1
ATOM 857 C C . ILE A 1 104 ? 6.731 -7.728 -10.876 1.00 90.69 104 ILE A C 1
ATOM 859 O O . ILE A 1 104 ? 5.697 -7.962 -11.502 1.00 90.69 104 ILE A O 1
ATOM 863 N N . GLU A 1 105 ? 7.937 -8.030 -11.357 1.00 90.38 105 GLU A N 1
ATOM 864 C CA . GLU A 1 105 ? 8.168 -8.627 -12.679 1.00 90.38 105 GLU A CA 1
ATOM 865 C C . GLU A 1 105 ? 7.505 -10.003 -12.819 1.00 90.38 105 GLU A C 1
ATOM 867 O O . GLU A 1 105 ? 6.900 -10.317 -13.851 1.00 90.38 105 GLU A O 1
ATOM 872 N N . GLU A 1 106 ? 7.576 -10.821 -11.772 1.00 92.19 106 GLU A N 1
ATOM 873 C CA . GLU A 1 106 ? 7.054 -12.181 -11.765 1.00 92.19 106 GLU A CA 1
ATOM 874 C C . GLU A 1 106 ? 5.527 -12.209 -11.645 1.00 92.19 106 GLU A C 1
ATOM 876 O O . GLU A 1 106 ? 4.873 -12.901 -12.430 1.00 92.19 106 GLU A O 1
ATOM 881 N N . TYR A 1 107 ? 4.934 -11.411 -10.750 1.00 91.69 107 TYR A N 1
ATOM 882 C CA . TYR A 1 107 ? 3.523 -11.556 -10.371 1.00 91.69 107 TYR A CA 1
ATOM 883 C C . TYR A 1 107 ? 2.592 -10.468 -10.897 1.00 91.69 107 TYR A C 1
ATOM 885 O O . TYR A 1 107 ? 1.381 -10.674 -10.857 1.00 91.69 107 TYR A O 1
ATOM 893 N N . TYR A 1 108 ? 3.097 -9.343 -11.408 1.00 91.69 108 TYR A N 1
ATOM 894 C CA . TYR A 1 108 ? 2.252 -8.197 -11.750 1.00 91.69 108 TYR A CA 1
ATOM 895 C C . TYR A 1 108 ? 2.410 -7.733 -13.194 1.00 91.69 108 TYR A C 1
ATOM 897 O O . TYR A 1 108 ? 3.423 -7.937 -13.860 1.00 91.69 108 TYR A O 1
ATOM 905 N N . ILE A 1 109 ? 1.360 -7.081 -13.678 1.00 89.56 109 ILE A N 1
ATOM 906 C CA . ILE A 1 109 ? 1.320 -6.331 -14.925 1.00 89.56 109 ILE A CA 1
ATOM 907 C C . ILE A 1 109 ? 1.270 -4.857 -14.547 1.00 89.56 109 ILE A C 1
ATOM 909 O O . ILE A 1 109 ? 0.361 -4.416 -13.842 1.00 89.56 109 ILE A O 1
ATOM 913 N N . LYS A 1 110 ? 2.232 -4.077 -15.037 1.00 89.19 110 LYS A N 1
ATOM 914 C CA . LYS A 1 110 ? 2.188 -2.618 -14.943 1.00 89.19 110 LYS A CA 1
ATOM 915 C C . LYS A 1 110 ? 1.172 -2.098 -15.961 1.00 89.19 110 LYS A C 1
ATOM 917 O O . LYS A 1 110 ? 1.414 -2.172 -17.162 1.00 89.19 110 LYS A O 1
ATOM 922 N N . VAL A 1 111 ? 0.031 -1.601 -15.488 1.00 84.88 111 VAL A N 1
ATOM 923 C CA . VAL A 1 111 ? -1.076 -1.147 -16.354 1.00 84.88 111 VAL A CA 1
ATOM 924 C C . VAL A 1 111 ? -1.040 0.355 -16.623 1.00 84.88 111 VAL A C 1
ATOM 926 O O . VAL A 1 111 ? -1.619 0.821 -17.603 1.00 84.88 111 VAL A O 1
ATOM 929 N N . LYS A 1 112 ? -0.377 1.126 -15.754 1.00 80.62 112 LYS A N 1
ATOM 930 C CA . LYS A 1 112 ? -0.199 2.571 -15.916 1.00 80.62 112 LYS A CA 1
ATOM 931 C C . LYS A 1 112 ? 1.044 3.050 -15.176 1.00 80.62 112 LYS A C 1
ATOM 933 O O . LYS A 1 112 ? 1.363 2.521 -14.116 1.00 80.62 112 LYS A O 1
ATOM 938 N N . GLU A 1 113 ? 1.707 4.067 -15.712 1.00 80.94 113 GLU A N 1
ATOM 939 C CA . GLU A 1 113 ? 2.854 4.735 -15.092 1.00 80.94 113 GLU A CA 1
ATOM 940 C C . GLU A 1 113 ? 2.817 6.246 -15.339 1.00 80.94 113 GLU A C 1
ATOM 942 O O . GLU A 1 113 ? 1.978 6.727 -16.109 1.00 80.94 113 GLU A O 1
ATOM 947 N N . GLY A 1 114 ? 3.697 6.989 -14.662 1.00 70.31 114 GLY A N 1
ATOM 948 C CA . GLY A 1 114 ? 3.781 8.444 -14.791 1.00 70.31 114 GLY A CA 1
ATOM 949 C C . GLY A 1 114 ? 2.544 9.172 -14.264 1.00 70.31 114 GLY A C 1
ATOM 950 O O . GLY A 1 114 ? 2.242 10.283 -14.703 1.00 70.31 114 GLY A O 1
ATOM 951 N N . LEU A 1 115 ? 1.790 8.551 -13.351 1.00 71.69 115 LEU A N 1
ATOM 952 C CA . LEU A 1 115 ? 0.643 9.196 -12.727 1.00 71.69 115 LEU A CA 1
ATOM 953 C C . LEU A 1 115 ? 1.118 10.350 -11.846 1.00 71.69 115 LEU A C 1
ATOM 955 O O . LEU A 1 115 ? 2.014 10.194 -11.018 1.00 71.69 115 LEU A O 1
ATOM 959 N N . ARG A 1 116 ? 0.473 11.503 -12.031 1.00 68.75 116 ARG A N 1
ATOM 960 C CA . ARG A 1 116 ? 0.626 12.697 -11.201 1.00 68.75 116 ARG A CA 1
ATOM 961 C C . ARG A 1 116 ? -0.712 12.940 -10.523 1.00 68.75 116 ARG A C 1
ATOM 963 O O . ARG A 1 116 ? -1.687 13.266 -11.196 1.00 68.75 116 ARG A O 1
ATOM 970 N N . ILE A 1 117 ? -0.772 12.703 -9.215 1.00 62.59 117 ILE A N 1
ATOM 971 C CA . ILE A 1 117 ? -2.014 12.864 -8.434 1.00 62.59 117 ILE A CA 1
ATOM 972 C C . ILE A 1 117 ? -2.123 14.289 -7.866 1.00 62.59 117 ILE A C 1
ATOM 974 O O . ILE A 1 117 ? -3.198 14.744 -7.483 1.00 62.59 117 ILE A O 1
ATOM 978 N N . SER A 1 118 ? -1.019 15.036 -7.864 1.00 63.94 118 SER A N 1
ATOM 979 C CA . SER A 1 118 ? -1.014 16.465 -7.568 1.00 63.94 118 SER A CA 1
ATOM 980 C C . SER A 1 118 ? 0.183 17.149 -8.228 1.00 63.94 118 SER A C 1
ATOM 982 O O . SER A 1 118 ? 1.090 16.480 -8.727 1.00 63.94 118 SER A O 1
ATOM 984 N N . ASP A 1 119 ? 0.208 18.478 -8.171 1.00 62.00 119 ASP A N 1
ATOM 985 C CA . ASP A 1 119 ? 1.367 19.275 -8.585 1.00 62.00 119 ASP A CA 1
ATOM 986 C C . ASP A 1 119 ? 2.560 19.134 -7.621 1.00 62.00 119 ASP A C 1
ATOM 988 O O . ASP A 1 119 ? 3.672 19.541 -7.952 1.00 62.00 119 ASP A O 1
ATOM 992 N N . SER A 1 120 ? 2.359 18.520 -6.446 1.00 61.56 120 SER A N 1
ATOM 993 C CA . SER A 1 120 ? 3.433 18.226 -5.496 1.00 61.56 120 SER A CA 1
ATOM 994 C C . SER A 1 120 ? 4.421 17.222 -6.078 1.00 61.56 120 SER A C 1
ATOM 996 O O . SER A 1 120 ? 4.025 16.172 -6.584 1.00 61.56 120 SER A O 1
ATOM 998 N N . GLU A 1 121 ? 5.714 17.506 -5.923 1.00 61.66 121 GLU A N 1
ATOM 999 C CA . GLU A 1 121 ? 6.815 16.579 -6.217 1.00 61.66 121 GLU A CA 1
ATOM 1000 C C . GLU A 1 121 ? 6.688 15.245 -5.475 1.00 61.66 121 GLU A C 1
ATOM 1002 O O . GLU A 1 121 ? 7.080 14.216 -6.015 1.00 61.66 121 GLU A O 1
ATOM 1007 N N . ALA A 1 122 ? 6.045 15.240 -4.303 1.00 56.16 122 ALA A N 1
ATOM 1008 C CA . ALA A 1 122 ? 5.836 14.040 -3.494 1.00 56.16 122 ALA A CA 1
ATOM 1009 C C . ALA A 1 122 ? 4.864 13.017 -4.115 1.00 56.16 122 ALA A C 1
ATOM 1011 O O . ALA A 1 122 ? 4.808 11.883 -3.660 1.00 56.16 122 ALA A O 1
ATOM 1012 N N . PHE A 1 123 ? 4.086 13.402 -5.132 1.00 63.12 123 PHE A N 1
ATOM 1013 C CA . PHE A 1 123 ? 3.098 12.531 -5.787 1.00 63.12 123 PHE A CA 1
ATOM 1014 C C . PHE A 1 123 ? 3.327 12.426 -7.298 1.00 63.12 123 PHE A C 1
ATOM 1016 O O . PHE A 1 123 ? 2.374 12.291 -8.077 1.00 63.12 123 PHE A O 1
ATOM 1023 N N . GLN A 1 124 ? 4.588 12.549 -7.712 1.00 62.78 124 GLN A N 1
ATOM 1024 C CA . GLN A 1 124 ? 5.012 12.364 -9.093 1.00 62.78 124 GLN A CA 1
ATOM 1025 C C . GLN A 1 124 ? 5.531 10.937 -9.290 1.00 62.78 124 GLN A C 1
ATOM 1027 O O . GLN A 1 124 ? 6.131 10.359 -8.395 1.00 62.78 124 GLN A O 1
ATOM 1032 N N . ASP A 1 125 ? 5.317 10.397 -10.488 1.00 76.00 125 ASP A N 1
ATOM 1033 C CA . ASP A 1 125 ? 5.837 9.094 -10.917 1.00 76.00 125 ASP A CA 1
ATOM 1034 C C . ASP A 1 125 ? 5.236 7.874 -10.196 1.00 76.00 125 ASP A C 1
ATOM 1036 O O . ASP A 1 125 ? 5.921 6.927 -9.817 1.00 76.00 125 ASP A O 1
ATOM 1040 N N . ILE A 1 126 ? 3.912 7.879 -10.042 1.00 80.25 126 ILE A N 1
ATOM 1041 C CA . ILE A 1 126 ? 3.159 6.752 -9.487 1.00 80.25 126 ILE A CA 1
ATOM 1042 C C . ILE A 1 126 ? 2.836 5.744 -10.602 1.00 80.25 126 ILE A C 1
ATOM 1044 O O . ILE A 1 126 ? 2.503 6.114 -11.736 1.00 80.25 126 ILE A O 1
ATOM 1048 N N . ALA A 1 127 ? 2.895 4.455 -10.277 1.00 85.38 127 ALA A N 1
ATOM 1049 C CA . ALA A 1 127 ? 2.541 3.355 -11.161 1.00 85.38 127 ALA A CA 1
ATOM 1050 C C . ALA A 1 127 ? 1.456 2.461 -10.546 1.00 85.38 127 ALA A C 1
ATOM 1052 O O . ALA A 1 127 ? 1.373 2.288 -9.331 1.00 85.38 127 ALA A O 1
ATOM 1053 N N . ILE A 1 128 ? 0.620 1.890 -11.416 1.00 86.88 128 ILE A N 1
ATOM 1054 C CA . ILE A 1 128 ? -0.412 0.920 -11.048 1.00 86.88 128 ILE A CA 1
ATOM 1055 C C . ILE A 1 128 ? 0.026 -0.454 -11.540 1.00 86.88 128 ILE A C 1
ATOM 1057 O O . ILE A 1 128 ? 0.248 -0.652 -12.740 1.00 86.88 128 ILE A O 1
ATOM 1061 N N . TYR A 1 129 ? 0.084 -1.402 -10.613 1.00 88.31 129 TYR A N 1
ATOM 1062 C CA . TYR A 1 129 ? 0.396 -2.800 -10.869 1.00 88.31 129 TYR A CA 1
ATOM 1063 C C . TYR A 1 129 ? -0.811 -3.664 -10.510 1.00 88.31 129 TYR A C 1
ATOM 1065 O O . TYR A 1 129 ? -1.397 -3.510 -9.440 1.00 88.31 129 TYR A O 1
ATOM 1073 N N . VAL A 1 130 ? -1.181 -4.578 -11.403 1.00 88.50 130 VAL A N 1
ATOM 1074 C CA . VAL A 1 130 ? -2.283 -5.530 -11.210 1.00 88.50 130 VAL A CA 1
ATOM 1075 C C . VAL A 1 130 ? -1.716 -6.940 -11.243 1.00 88.50 130 VAL A C 1
ATOM 1077 O O . VAL A 1 130 ? -0.953 -7.267 -12.153 1.00 88.50 130 VAL A O 1
ATOM 1080 N N . ARG A 1 131 ? -2.052 -7.769 -10.254 1.00 90.12 131 ARG A N 1
ATOM 1081 C CA . ARG A 1 131 ? -1.548 -9.142 -10.163 1.00 90.12 131 ARG A CA 1
ATOM 1082 C C . ARG A 1 131 ? -2.065 -9.980 -11.341 1.00 90.12 131 ARG A C 1
ATOM 1084 O O . ARG A 1 131 ? -3.231 -9.885 -11.713 1.00 90.12 131 ARG A O 1
ATOM 1091 N N . LYS A 1 132 ? -1.184 -10.768 -11.964 1.00 88.75 132 LYS A N 1
ATOM 1092 C CA . LYS A 1 132 ? -1.416 -11.476 -13.241 1.00 88.75 132 LYS A CA 1
ATOM 1093 C C . LYS A 1 132 ? -2.548 -12.506 -13.189 1.00 88.75 132 LYS A C 1
ATOM 1095 O O . LYS A 1 132 ? -3.165 -12.774 -14.214 1.00 88.75 132 LYS A O 1
ATOM 1100 N N . ASP A 1 133 ? -2.788 -13.103 -12.026 1.00 85.75 133 ASP A N 1
ATOM 1101 C CA . ASP A 1 133 ? -3.831 -14.107 -11.781 1.00 85.75 133 ASP A CA 1
ATOM 1102 C C . ASP A 1 133 ? -5.238 -13.499 -11.663 1.00 85.75 133 ASP A C 1
ATOM 1104 O O . ASP A 1 133 ? -6.234 -14.219 -11.741 1.00 85.75 133 ASP A O 1
ATOM 1108 N N . ILE A 1 134 ? -5.341 -12.176 -11.521 1.00 75.06 134 ILE A N 1
ATOM 1109 C CA . ILE A 1 134 ? -6.617 -11.470 -11.496 1.00 75.06 134 ILE A CA 1
ATOM 1110 C C . ILE A 1 134 ? -7.046 -11.217 -12.940 1.00 75.06 134 ILE A C 1
ATOM 1112 O O . ILE A 1 134 ? -6.671 -10.233 -13.580 1.00 75.06 134 ILE A O 1
ATOM 1116 N N . LEU A 1 135 ? -7.857 -12.142 -13.461 1.00 55.47 135 LEU A N 1
ATOM 1117 C CA . LEU A 1 135 ? -8.612 -11.947 -14.696 1.00 55.47 135 LEU A CA 1
ATOM 1118 C C . LEU A 1 135 ? -9.458 -10.681 -14.537 1.00 55.47 135 LEU A C 1
ATOM 1120 O O . LEU A 1 135 ? -10.332 -10.623 -13.672 1.00 55.47 135 LEU A O 1
ATOM 1124 N N . PHE A 1 136 ? -9.184 -9.664 -15.358 1.00 48.91 136 PHE A N 1
ATOM 1125 C CA . PHE A 1 136 ? -9.989 -8.444 -15.429 1.00 48.91 136 PHE A CA 1
ATOM 1126 C C . PHE A 1 136 ? -11.486 -8.814 -15.410 1.00 48.91 136 PHE A C 1
ATOM 1128 O O . PHE A 1 136 ? -11.930 -9.579 -16.270 1.00 48.91 136 PHE A O 1
ATOM 1135 N N . PRO A 1 137 ? -12.268 -8.278 -14.456 1.00 50.69 137 PRO A N 1
ATOM 1136 C CA . PRO A 1 137 ? -12.212 -6.869 -14.086 1.00 50.69 137 PRO A CA 1
ATOM 1137 C C . PRO A 1 137 ? -11.908 -6.612 -12.588 1.00 50.69 137 PRO A C 1
ATOM 1139 O O . PRO A 1 137 ? -12.020 -7.517 -11.765 1.00 50.69 137 PRO A O 1
ATOM 1142 N N . PRO A 1 138 ? -11.585 -5.357 -12.208 1.00 52.16 138 PRO A N 1
ATOM 1143 C CA . PRO A 1 138 ? -11.170 -4.928 -10.856 1.00 52.16 138 PRO A CA 1
ATOM 1144 C C . PRO A 1 138 ? -12.249 -5.035 -9.750 1.00 52.16 138 PRO A C 1
ATOM 1146 O O . PRO A 1 138 ? -12.184 -4.330 -8.749 1.00 52.16 138 PRO A O 1
ATOM 1149 N N . TYR A 1 139 ? -13.259 -5.893 -9.906 1.00 52.28 139 TYR A N 1
ATOM 1150 C CA . TYR A 1 139 ? -14.447 -5.966 -9.044 1.00 52.28 139 TYR A CA 1
ATOM 1151 C C . TYR A 1 139 ? -14.316 -6.918 -7.843 1.00 52.28 139 TYR A C 1
ATOM 1153 O O . TYR A 1 139 ? -15.314 -7.199 -7.180 1.00 52.28 139 TYR A O 1
ATOM 1161 N N . PHE A 1 140 ? -13.118 -7.440 -7.573 1.00 56.94 140 PHE A N 1
ATOM 1162 C CA . PHE A 1 140 ? -12.898 -8.431 -6.512 1.00 56.94 140 PHE A CA 1
ATOM 1163 C C . PHE A 1 140 ? -12.392 -7.844 -5.194 1.00 56.94 140 PHE A C 1
ATOM 1165 O O . PHE A 1 140 ? -12.435 -8.530 -4.179 1.00 56.94 140 PHE A O 1
ATOM 1172 N N . TYR A 1 141 ? -11.947 -6.588 -5.177 1.00 66.69 141 TYR A N 1
ATOM 1173 C CA . TYR A 1 141 ? -11.314 -6.038 -3.985 1.00 66.69 141 TYR A CA 1
ATOM 1174 C C . TYR A 1 141 ? -12.328 -5.682 -2.903 1.00 66.69 141 TYR A C 1
ATOM 1176 O O . TYR A 1 141 ? -13.279 -4.938 -3.145 1.00 66.69 141 TYR A O 1
ATOM 1184 N N . GLN A 1 142 ? -12.095 -6.198 -1.699 1.00 71.19 142 GLN A N 1
ATOM 1185 C CA . GLN A 1 142 ? -12.942 -5.933 -0.531 1.00 71.19 142 GLN A CA 1
ATOM 1186 C C . GLN A 1 142 ? -12.363 -4.826 0.356 1.00 71.19 142 GLN A C 1
ATOM 1188 O O . GLN A 1 142 ? -13.094 -4.203 1.124 1.00 71.19 142 GLN A O 1
ATOM 1193 N N . ARG A 1 143 ? -11.056 -4.568 0.232 1.00 79.50 143 ARG A N 1
ATOM 1194 C CA . ARG A 1 143 ? -10.289 -3.677 1.103 1.00 79.50 143 ARG A CA 1
ATOM 1195 C C . ARG A 1 143 ? -9.390 -2.742 0.313 1.00 79.50 143 ARG A C 1
ATOM 1197 O O . ARG A 1 143 ? -8.751 -3.157 -0.651 1.00 79.50 143 ARG A O 1
ATOM 1204 N N . LEU A 1 144 ? -9.303 -1.501 0.773 1.00 81.00 144 LEU A N 1
ATOM 1205 C CA . LEU A 1 144 ? -8.294 -0.526 0.378 1.00 81.00 144 LEU A CA 1
ATOM 1206 C C . LEU A 1 144 ? -7.482 -0.162 1.618 1.00 81.00 144 LEU A C 1
ATOM 1208 O O . LEU A 1 144 ? -8.054 0.319 2.593 1.00 81.00 144 LEU A O 1
ATOM 1212 N N . VAL A 1 145 ? -6.167 -0.351 1.571 1.00 80.25 145 VAL A N 1
ATOM 1213 C CA . VAL A 1 145 ? -5.266 0.100 2.636 1.00 80.25 145 VAL A CA 1
ATOM 1214 C C . VAL A 1 145 ? -4.277 1.097 2.054 1.00 80.25 145 VAL A C 1
ATOM 1216 O O . VAL A 1 145 ? -3.663 0.838 1.016 1.00 80.25 145 VAL A O 1
ATOM 1219 N N . THR A 1 146 ? -4.153 2.252 2.706 1.00 79.56 146 THR A N 1
ATOM 1220 C CA . THR A 1 146 ? -3.309 3.341 2.228 1.00 79.56 146 THR A CA 1
ATOM 1221 C C . THR A 1 146 ? -2.217 3.753 3.210 1.00 79.56 146 THR A C 1
ATOM 1223 O O . THR A 1 146 ? -2.446 3.908 4.411 1.00 79.56 146 THR A O 1
ATOM 1226 N N . TRP A 1 147 ? -1.044 4.013 2.639 1.00 75.25 147 TRP A N 1
ATOM 1227 C CA . TRP A 1 147 ? 0.140 4.601 3.241 1.00 75.25 147 TRP A CA 1
ATOM 1228 C C . TRP A 1 147 ? 0.465 5.875 2.478 1.00 75.25 147 TRP A C 1
ATOM 1230 O O . TRP A 1 147 ? 0.758 5.847 1.281 1.00 75.25 147 TR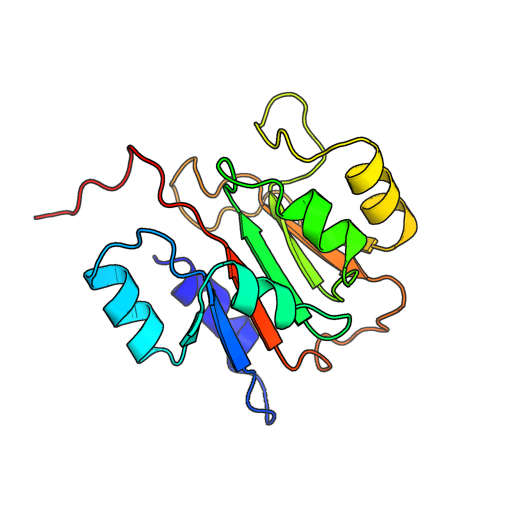P A O 1
ATOM 1240 N N . PHE A 1 148 ? 0.421 6.988 3.187 1.00 65.25 148 PHE A N 1
ATOM 1241 C CA . PHE A 1 148 ? 1.000 8.235 2.723 1.00 65.25 148 PHE A CA 1
ATOM 1242 C C . PHE A 1 148 ? 2.129 8.597 3.685 1.00 65.25 148 PHE A C 1
ATOM 1244 O O . PHE A 1 148 ? 2.229 8.052 4.778 1.00 65.25 148 PHE A O 1
ATOM 1251 N N . THR A 1 149 ? 3.013 9.503 3.317 1.00 52.47 149 THR A N 1
ATOM 1252 C CA . THR A 1 149 ? 3.790 10.241 4.312 1.00 52.47 149 THR A CA 1
ATOM 1253 C C . THR A 1 149 ? 3.677 11.698 3.895 1.00 52.47 149 THR A C 1
ATOM 1255 O O . THR A 1 149 ? 4.015 12.024 2.755 1.00 52.47 149 THR A O 1
ATOM 1258 N N . PRO A 1 150 ? 3.105 12.590 4.722 1.00 47.41 150 PRO A N 1
ATOM 1259 C CA . PRO A 1 150 ? 3.081 13.998 4.368 1.00 47.41 150 PRO A CA 1
ATOM 1260 C C . PRO A 1 150 ? 4.529 14.481 4.252 1.00 47.41 150 PRO A C 1
ATOM 1262 O O . PRO A 1 150 ? 5.334 14.272 5.161 1.00 47.41 150 PRO A O 1
ATOM 1265 N N . SER A 1 151 ? 4.887 15.105 3.125 1.00 43.19 151 SER A N 1
ATOM 1266 C CA . SER A 1 151 ? 6.235 15.644 2.966 1.00 43.19 151 SER A CA 1
ATOM 1267 C C . SER A 1 151 ? 6.505 16.665 4.078 1.00 43.19 151 SER A C 1
ATOM 1269 O O . SER A 1 151 ? 5.698 17.562 4.333 1.00 43.19 151 SER A O 1
ATOM 1271 N N . ARG A 1 152 ? 7.663 16.558 4.747 1.00 39.44 152 ARG A N 1
ATOM 1272 C CA . ARG A 1 152 ? 8.088 17.499 5.806 1.00 39.44 152 ARG A CA 1
ATOM 1273 C C . ARG A 1 152 ? 8.310 18.941 5.313 1.00 39.44 152 ARG A C 1
ATOM 1275 O O . ARG A 1 152 ? 8.653 19.813 6.103 1.00 39.44 152 ARG A O 1
ATOM 1282 N N . GLY A 1 153 ? 8.079 19.231 4.035 1.00 39.53 153 GLY A N 1
ATOM 1283 C CA . GLY A 1 153 ? 8.096 20.582 3.490 1.00 39.53 153 GLY A CA 1
ATOM 1284 C C . GLY A 1 153 ? 7.393 20.629 2.141 1.00 39.53 153 GLY A C 1
ATOM 1285 O O . GLY A 1 153 ? 7.902 20.098 1.163 1.00 39.53 153 GLY A O 1
ATOM 1286 N N . GLY A 1 154 ? 6.224 21.265 2.067 1.00 34.22 154 GLY A N 1
ATOM 1287 C CA . GLY A 1 154 ? 5.593 21.519 0.769 1.00 34.22 154 GLY A CA 1
ATOM 1288 C C . GLY A 1 154 ? 4.200 22.128 0.819 1.00 34.22 154 GLY A C 1
ATOM 1289 O O . GLY A 1 154 ? 3.905 23.032 0.045 1.00 34.22 154 GLY A O 1
ATOM 1290 N N . LEU A 1 155 ? 3.347 21.724 1.757 1.00 39.62 155 LEU A N 1
ATOM 1291 C CA . LEU A 1 155 ? 1.994 22.277 1.848 1.00 39.62 155 LEU A CA 1
ATOM 1292 C C . LEU A 1 155 ? 1.946 23.415 2.869 1.00 39.62 155 LEU A C 1
ATOM 1294 O O . LEU A 1 155 ? 1.475 23.260 3.993 1.00 39.62 155 LEU A O 1
ATOM 1298 N N . LYS A 1 156 ? 2.419 24.602 2.462 1.00 35.88 156 LYS A N 1
ATOM 1299 C CA . LYS A 1 156 ? 1.914 25.834 3.079 1.00 35.88 156 LYS A CA 1
ATOM 1300 C C . LYS A 1 156 ? 0.419 25.899 2.767 1.00 35.88 156 LYS A C 1
ATOM 1302 O O . LYS A 1 156 ? 0.042 25.977 1.599 1.00 35.88 156 LYS A O 1
ATOM 1307 N N . ARG A 1 157 ? -0.425 25.843 3.800 1.00 36.97 157 ARG A N 1
ATOM 1308 C CA . ARG A 1 157 ? -1.860 26.126 3.659 1.00 36.97 157 ARG A CA 1
ATOM 1309 C C . ARG A 1 157 ? -2.024 27.528 3.043 1.00 36.97 157 ARG A C 1
ATOM 1311 O O . ARG A 1 157 ? -1.295 28.431 3.468 1.00 36.97 157 ARG A O 1
ATOM 1318 N N . PRO A 1 158 ? -2.943 27.746 2.085 1.00 37.34 158 PRO A N 1
ATOM 1319 C CA . PRO A 1 158 ? -3.429 29.095 1.844 1.00 37.34 158 PRO A CA 1
ATOM 1320 C C . PRO A 1 158 ? -4.118 29.577 3.127 1.00 37.34 158 PRO A C 1
ATOM 1322 O O . PRO A 1 158 ? -4.818 28.796 3.778 1.00 37.34 158 PRO A O 1
ATOM 1325 N N . GLN A 1 159 ? -3.830 30.822 3.508 1.00 37.44 159 GLN A N 1
ATOM 1326 C CA . GLN A 1 159 ? -4.569 31.534 4.552 1.00 37.44 159 GLN A CA 1
ATOM 1327 C C . GLN A 1 159 ? -6.003 31.800 4.097 1.00 37.44 159 GLN A C 1
ATOM 1329 O O . GLN A 1 159 ? -6.192 31.993 2.873 1.00 37.44 159 GLN A O 1
#

Foldseek 3Di:
DDLCVVCVVVQVDDDAQAAAEEEPAPDDVVVVVVCVVV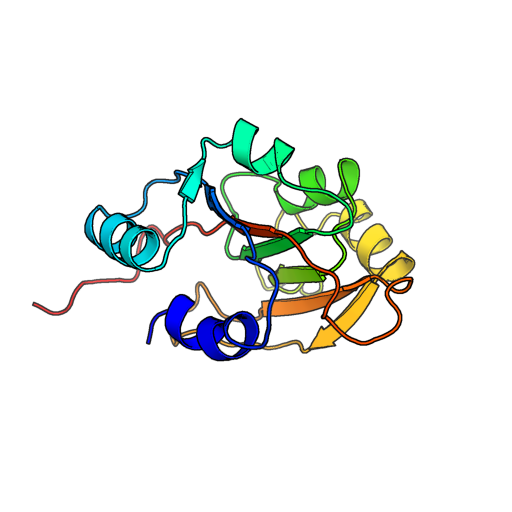RYDYDHPVVLLVPAAQQEAEEAFLPPPDLVLVSSLPPHLYQKYWYADLDDPVDDPVNSDPSSVCSQVPFWDFPDWQDASDPDPRRGTITMIGGPPDDDDSPRHRYYYYDDHPPPDDDPDDD